Protein AF-A0A142Y3I6-F1 (afdb_monomer_lite)

Sequence (104 aa):
MVAMDIPKDDPQRELFALLKSASVVVLTIGSGDDVSPATAMQLGVAVAYDKPIVAIVDQGIKVPTKLSKLVDVMIYRGDNPIKLAESIQSAVLALCKGKATEHG

Structure (mmC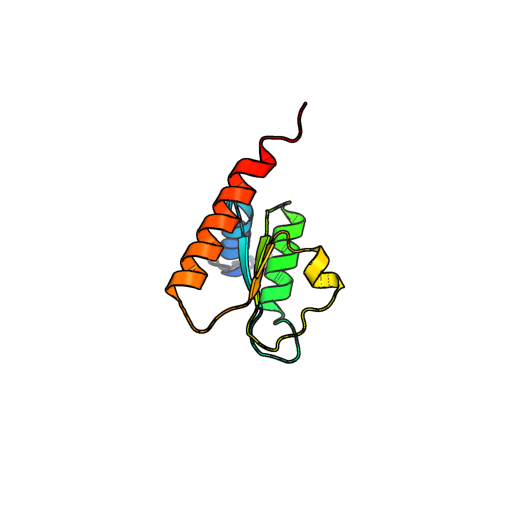IF, N/CA/C/O backbone):
data_AF-A0A142Y3I6-F1
#
_entry.id   AF-A0A142Y3I6-F1
#
loop_
_atom_site.group_PDB
_atom_site.id
_atom_site.type_symbol
_atom_site.label_atom_id
_atom_site.label_alt_id
_atom_site.label_comp_id
_atom_site.label_asym_id
_atom_site.label_entity_id
_atom_site.label_seq_id
_atom_site.pdbx_PDB_ins_code
_atom_site.Cartn_x
_atom_site.Cartn_y
_atom_site.Cartn_z
_atom_site.occupancy
_atom_site.B_iso_or_equiv
_atom_site.auth_seq_id
_atom_site.auth_comp_id
_atom_site.auth_asym_id
_atom_site.auth_atom_id
_atom_site.pdbx_PDB_model_num
ATOM 1 N N . MET A 1 1 ? -5.789 -42.569 -3.861 1.00 41.25 1 MET A N 1
ATOM 2 C CA . MET A 1 1 ? -5.858 -41.195 -3.325 1.00 41.25 1 MET A CA 1
ATOM 3 C C . MET A 1 1 ? -4.433 -40.746 -3.075 1.00 41.25 1 MET A C 1
ATOM 5 O O . MET A 1 1 ? -3.799 -41.293 -2.187 1.00 41.25 1 MET A O 1
ATOM 9 N N . VAL A 1 2 ? -3.891 -39.861 -3.911 1.00 42.69 2 VAL A N 1
ATOM 10 C CA . VAL A 1 2 ? -2.579 -39.261 -3.642 1.00 42.69 2 VAL A CA 1
ATOM 11 C C . VAL A 1 2 ? -2.856 -38.081 -2.725 1.00 42.69 2 VAL A C 1
ATOM 13 O O . VAL A 1 2 ? -3.480 -37.112 -3.153 1.00 42.69 2 VAL A O 1
ATOM 16 N N . ALA A 1 3 ? -2.487 -38.206 -1.452 1.00 46.97 3 ALA A N 1
ATOM 17 C CA . ALA A 1 3 ? -2.419 -37.058 -0.566 1.00 46.97 3 ALA A CA 1
ATOM 18 C C . ALA A 1 3 ? -1.348 -36.132 -1.150 1.00 46.97 3 ALA A C 1
ATOM 20 O O . ALA A 1 3 ? -0.158 -36.421 -1.073 1.00 46.97 3 ALA A O 1
ATOM 21 N N . MET A 1 4 ? -1.777 -35.077 -1.842 1.00 50.97 4 MET A N 1
ATOM 22 C CA . MET A 1 4 ? -0.887 -33.966 -2.134 1.00 50.97 4 MET A CA 1
ATOM 23 C C . MET A 1 4 ? -0.616 -33.293 -0.792 1.00 50.97 4 MET A C 1
ATOM 25 O O . MET A 1 4 ? -1.489 -32.615 -0.252 1.00 50.97 4 MET A O 1
ATOM 29 N N . ASP A 1 5 ? 0.566 -33.545 -0.233 1.00 53.53 5 ASP A N 1
ATOM 30 C CA . ASP A 1 5 ? 1.141 -32.731 0.833 1.00 53.53 5 ASP A CA 1
ATOM 31 C C . ASP A 1 5 ? 1.281 -31.309 0.280 1.00 53.53 5 ASP A C 1
ATOM 33 O O . ASP A 1 5 ? 2.209 -30.987 -0.462 1.00 53.53 5 ASP A O 1
ATOM 37 N N . ILE A 1 6 ? 0.280 -30.474 0.557 1.00 53.72 6 ILE A N 1
ATOM 38 C CA . ILE A 1 6 ? 0.348 -29.044 0.281 1.00 53.72 6 ILE A CA 1
ATOM 39 C C . ILE A 1 6 ? 1.386 -28.499 1.270 1.00 53.72 6 ILE A C 1
ATOM 41 O O . ILE A 1 6 ? 1.165 -28.633 2.479 1.00 53.72 6 ILE A O 1
ATOM 45 N N . PRO A 1 7 ? 2.510 -27.924 0.807 1.00 51.75 7 PRO A N 1
ATOM 46 C CA . PRO A 1 7 ? 3.514 -27.376 1.707 1.00 51.75 7 PRO A CA 1
ATOM 47 C C . PRO A 1 7 ? 2.853 -26.375 2.664 1.00 51.75 7 PRO A C 1
ATOM 49 O O . PRO A 1 7 ? 2.084 -25.508 2.247 1.00 51.75 7 PRO A O 1
ATOM 52 N N . LYS A 1 8 ? 3.104 -26.548 3.969 1.00 57.28 8 LYS A N 1
ATOM 53 C CA . LYS A 1 8 ? 2.495 -25.752 5.051 1.00 57.28 8 LYS A CA 1
ATOM 54 C C . LYS A 1 8 ? 2.916 -24.277 5.034 1.00 57.28 8 LYS A C 1
ATOM 56 O O . LYS A 1 8 ? 2.226 -23.462 5.637 1.00 57.28 8 LYS A O 1
ATOM 61 N N . ASP A 1 9 ? 3.960 -23.948 4.283 1.00 58.59 9 ASP A N 1
ATOM 62 C CA . ASP A 1 9 ? 4.504 -22.607 4.104 1.00 58.59 9 ASP A CA 1
ATOM 63 C C . ASP A 1 9 ? 4.250 -22.133 2.669 1.00 58.59 9 ASP A C 1
ATOM 65 O O . ASP A 1 9 ? 5.143 -22.132 1.823 1.00 58.59 9 ASP A O 1
ATOM 69 N N . ASP A 1 10 ? 2.998 -21.784 2.367 1.00 70.81 10 ASP A N 1
ATOM 70 C CA . ASP A 1 10 ? 2.678 -21.061 1.137 1.00 70.81 10 ASP A CA 1
ATOM 71 C C . ASP A 1 10 ? 2.883 -19.558 1.406 1.00 70.81 10 ASP A C 1
ATOM 73 O O . ASP A 1 10 ? 2.049 -18.944 2.085 1.00 70.81 10 ASP A O 1
ATOM 77 N N . PRO A 1 11 ? 3.970 -18.939 0.905 1.00 69.25 11 PRO A N 1
ATOM 78 C CA . PRO A 1 11 ? 4.274 -17.531 1.165 1.00 69.25 11 PRO A CA 1
ATOM 79 C C . PRO A 1 11 ? 3.169 -16.597 0.657 1.00 69.25 11 PRO A C 1
ATOM 81 O O . PRO A 1 11 ? 3.026 -15.473 1.143 1.00 69.25 11 PRO A O 1
ATOM 84 N N . GLN A 1 12 ? 2.341 -17.051 -0.292 1.00 74.62 12 GLN A N 1
ATOM 85 C CA . GLN A 1 12 ? 1.174 -16.291 -0.714 1.00 74.62 12 GLN A CA 1
ATOM 86 C C . GLN A 1 12 ? 0.126 -16.278 0.396 1.00 74.62 12 GLN A C 1
ATOM 88 O O . GLN A 1 12 ? -0.363 -15.205 0.741 1.00 74.62 12 GLN A O 1
ATOM 93 N N . ARG A 1 13 ? -0.190 -17.428 1.010 1.00 77.62 13 ARG A N 1
ATOM 94 C CA . ARG A 1 13 ? -1.164 -17.501 2.117 1.00 77.62 13 ARG A CA 1
ATOM 95 C C . ARG A 1 13 ? -0.785 -16.596 3.282 1.00 77.62 13 ARG A C 1
ATOM 97 O O . ARG A 1 13 ? -1.669 -15.947 3.839 1.00 77.62 13 ARG A O 1
ATOM 104 N N . GLU A 1 14 ? 0.497 -16.530 3.625 1.00 81.31 14 GLU A N 1
ATOM 105 C CA . GLU A 1 14 ? 0.987 -15.625 4.665 1.00 81.31 14 GLU A CA 1
ATOM 106 C C . GLU A 1 14 ? 0.767 -14.155 4.277 1.00 81.31 14 GLU A C 1
ATOM 108 O O . GLU A 1 14 ? 0.182 -13.395 5.050 1.00 81.31 14 GLU A O 1
ATOM 113 N N . LEU A 1 15 ? 1.108 -13.766 3.043 1.00 79.00 15 LEU A N 1
ATOM 114 C CA . LEU A 1 15 ? 0.844 -12.421 2.522 1.00 79.00 15 LEU A CA 1
ATOM 115 C C . LEU A 1 15 ? -0.654 -12.063 2.552 1.00 79.00 15 LEU A C 1
ATOM 117 O O . LEU A 1 15 ? -1.018 -10.966 2.976 1.00 79.00 15 LEU A O 1
ATOM 121 N N . PHE A 1 16 ? -1.535 -12.979 2.141 1.00 84.50 16 PHE A N 1
ATOM 122 C CA . PHE A 1 16 ? -2.987 -12.777 2.203 1.00 84.50 16 PHE A CA 1
ATOM 123 C C . PHE A 1 16 ? -3.473 -12.586 3.644 1.00 84.50 16 PHE A C 1
ATOM 125 O O . PHE A 1 16 ? -4.298 -11.706 3.900 1.00 84.50 16 PHE A O 1
ATOM 132 N N . ALA A 1 17 ? -2.964 -13.380 4.589 1.00 85.00 17 ALA A N 1
ATOM 133 C CA . ALA A 1 17 ? -3.302 -13.246 6.003 1.00 85.00 17 ALA A CA 1
ATOM 134 C C . ALA A 1 17 ? -2.842 -11.893 6.568 1.00 85.00 17 ALA A C 1
ATOM 136 O O . ALA A 1 17 ? -3.622 -11.214 7.242 1.00 85.00 17 ALA A O 1
ATOM 137 N N . LEU A 1 18 ? -1.624 -11.460 6.225 1.00 85.88 18 LEU A N 1
ATOM 138 C CA . LEU A 1 18 ? -1.083 -10.158 6.613 1.00 85.88 18 LEU A CA 1
ATOM 139 C C . LEU A 1 18 ? -1.946 -9.015 6.069 1.00 85.88 18 LEU A C 1
ATOM 141 O O . LEU A 1 18 ? -2.415 -8.189 6.852 1.00 85.88 18 LEU A O 1
ATOM 145 N N . LEU A 1 19 ? -2.250 -9.010 4.767 1.00 85.19 19 LEU A N 1
ATOM 146 C CA . LEU A 1 19 ? -3.107 -7.995 4.140 1.00 85.19 19 LEU A CA 1
ATOM 147 C C . LEU A 1 19 ? -4.518 -7.973 4.740 1.00 85.19 19 LEU A C 1
ATOM 149 O O . LEU A 1 19 ? -5.080 -6.903 4.970 1.00 85.19 19 LEU A O 1
ATOM 153 N N . LYS A 1 20 ? -5.082 -9.142 5.058 1.00 85.44 20 LYS A N 1
ATOM 154 C CA . LYS A 1 20 ? -6.383 -9.244 5.729 1.00 85.44 20 LYS A CA 1
ATOM 155 C C . LYS A 1 20 ? -6.356 -8.646 7.138 1.00 85.44 20 LYS A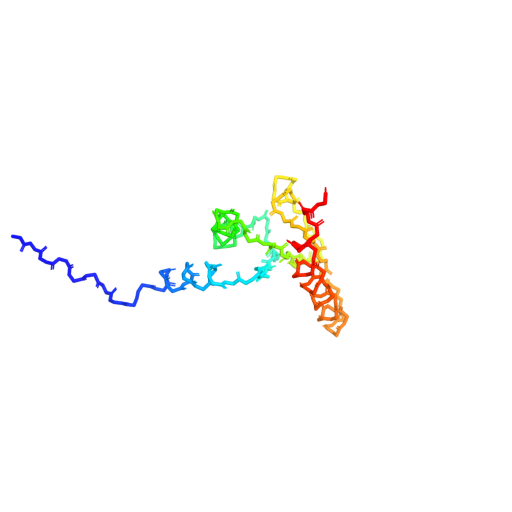 C 1
ATOM 157 O O . LYS A 1 20 ? -7.330 -8.015 7.549 1.00 85.44 20 LYS A O 1
ATOM 162 N N . SER A 1 21 ? -5.270 -8.844 7.883 1.00 87.38 21 SER A N 1
ATOM 163 C CA . SER A 1 21 ? -5.118 -8.324 9.250 1.00 87.38 21 SER A CA 1
ATOM 164 C C . SER A 1 21 ? -4.718 -6.846 9.312 1.00 87.38 21 SER A C 1
ATOM 166 O O . SER A 1 21 ? -4.954 -6.197 10.327 1.00 87.38 21 SER A O 1
ATOM 168 N N . ALA A 1 22 ? -4.154 -6.298 8.233 1.00 87.56 22 ALA A N 1
ATOM 169 C CA . ALA A 1 22 ? -3.672 -4.925 8.197 1.00 87.56 22 ALA A CA 1
ATOM 170 C C . ALA A 1 22 ? -4.814 -3.904 8.344 1.00 87.56 22 ALA A C 1
ATOM 172 O O . ALA A 1 22 ? -5.898 -4.069 7.774 1.00 87.56 22 ALA A O 1
ATOM 173 N N . SER A 1 23 ? -4.556 -2.825 9.088 1.00 88.00 23 SER A N 1
ATOM 174 C CA . SER A 1 23 ? -5.472 -1.677 9.193 1.00 88.00 23 SER A CA 1
ATOM 175 C C . SER A 1 23 ? -5.355 -0.737 7.997 1.00 88.00 23 SER A C 1
ATOM 177 O O . SER A 1 23 ? -6.344 -0.139 7.595 1.00 88.00 23 SER A O 1
ATOM 179 N N . VAL A 1 24 ? -4.150 -0.615 7.436 1.00 90.25 24 VAL A N 1
ATOM 180 C CA . VAL A 1 24 ? -3.828 0.174 6.242 1.00 90.25 24 VAL A CA 1
ATOM 181 C C . VAL A 1 24 ? -2.756 -0.584 5.469 1.00 90.25 24 VAL A C 1
ATOM 183 O O . VAL A 1 24 ? -1.826 -1.126 6.070 1.00 90.25 24 VAL A O 1
ATOM 186 N N . VAL A 1 25 ? -2.875 -0.621 4.146 1.00 91.62 25 VAL A N 1
ATOM 187 C CA . VAL A 1 25 ? -1.888 -1.229 3.252 1.00 91.62 25 VAL A CA 1
ATOM 188 C C . VAL A 1 25 ? -1.047 -0.125 2.628 1.00 91.62 25 VAL A C 1
ATOM 190 O O . VAL A 1 25 ? -1.578 0.780 1.989 1.00 91.62 25 VAL A O 1
ATOM 193 N N . VAL A 1 26 ? 0.273 -0.202 2.798 1.00 90.69 26 VAL A N 1
ATOM 194 C CA . VAL A 1 26 ? 1.226 0.709 2.155 1.00 90.69 26 VAL A CA 1
ATOM 195 C C . VAL A 1 26 ? 1.984 -0.066 1.088 1.00 90.69 26 VAL A C 1
ATOM 197 O O . VAL A 1 26 ? 2.619 -1.074 1.390 1.00 90.69 26 VAL A O 1
ATOM 200 N N . LEU A 1 27 ? 1.921 0.399 -0.156 1.00 89.25 27 LEU A N 1
ATOM 201 C CA . LEU A 1 27 ? 2.561 -0.251 -1.299 1.00 89.25 27 LEU A CA 1
ATOM 202 C C . LEU A 1 27 ? 3.381 0.745 -2.109 1.00 89.25 27 LEU A C 1
ATOM 204 O O . LEU A 1 27 ? 3.077 1.933 -2.149 1.00 89.25 27 LEU A O 1
ATOM 208 N N . THR A 1 28 ? 4.441 0.260 -2.750 1.00 87.31 28 THR A N 1
ATOM 209 C CA . THR A 1 28 ? 5.265 1.077 -3.647 1.00 87.31 28 THR A CA 1
ATOM 210 C C . THR A 1 28 ? 4.922 0.746 -5.095 1.00 87.31 28 THR A C 1
ATOM 212 O O . THR A 1 28 ? 4.910 -0.420 -5.487 1.00 87.31 28 THR A O 1
ATOM 215 N N . ILE A 1 29 ? 4.663 1.782 -5.885 1.00 85.31 29 ILE A N 1
ATOM 216 C CA . ILE A 1 29 ? 4.534 1.744 -7.338 1.00 85.31 29 ILE A CA 1
ATOM 217 C C . ILE A 1 29 ? 5.836 2.321 -7.889 1.00 85.31 29 ILE A C 1
ATOM 219 O O . ILE A 1 29 ? 6.026 3.538 -7.936 1.00 85.31 29 ILE A O 1
ATOM 223 N N . GLY A 1 30 ? 6.766 1.417 -8.189 1.00 74.81 30 GLY A N 1
ATOM 224 C CA . GLY A 1 30 ? 8.124 1.771 -8.581 1.00 74.81 30 GLY A CA 1
ATOM 225 C C . GLY A 1 30 ? 8.329 1.913 -10.084 1.00 74.81 30 GLY A C 1
ATOM 226 O O . GLY A 1 30 ? 7.419 1.681 -10.880 1.00 74.81 30 GLY A O 1
ATOM 227 N N . SER A 1 31 ? 9.560 2.269 -10.449 1.00 56.69 31 SER A N 1
ATOM 228 C CA . SER A 1 31 ? 9.990 2.464 -11.832 1.00 56.69 31 SER A CA 1
ATOM 229 C C . SER A 1 31 ? 9.966 1.186 -12.671 1.00 56.69 31 SER A C 1
ATOM 231 O O . SER A 1 31 ? 10.829 0.319 -12.554 1.00 56.69 31 SER A O 1
ATOM 233 N N . GLY A 1 32 ? 8.989 1.122 -13.564 1.00 54.84 32 GLY A N 1
ATOM 234 C CA . GLY A 1 32 ? 8.844 0.192 -14.675 1.00 54.84 32 GLY A CA 1
ATOM 235 C C . GLY A 1 32 ? 7.660 0.683 -15.502 1.00 54.84 32 GLY A C 1
ATOM 236 O O . GLY A 1 32 ? 6.728 1.247 -14.930 1.00 54.84 32 GLY A O 1
ATOM 237 N N . ASP A 1 33 ? 7.692 0.526 -16.827 1.00 50.56 33 ASP A N 1
ATOM 238 C CA . ASP A 1 33 ? 6.575 0.936 -17.701 1.00 50.56 33 ASP A CA 1
ATOM 239 C C . ASP A 1 33 ? 5.230 0.292 -17.294 1.00 50.56 33 ASP A C 1
ATOM 241 O O . ASP A 1 33 ? 4.169 0.805 -17.644 1.00 50.56 33 ASP A O 1
ATOM 245 N N . ASP A 1 34 ? 5.273 -0.763 -16.470 1.00 63.97 34 ASP A N 1
ATOM 246 C CA . ASP A 1 34 ? 4.119 -1.466 -15.932 1.00 63.97 34 ASP A CA 1
ATOM 247 C C . ASP A 1 34 ? 4.168 -1.636 -14.407 1.00 63.97 34 ASP A C 1
ATOM 249 O O . ASP A 1 34 ? 5.207 -1.899 -13.794 1.00 63.97 34 ASP A O 1
ATOM 253 N N . VAL A 1 35 ? 2.988 -1.569 -13.785 1.00 71.56 35 VAL A N 1
ATOM 254 C CA . VAL A 1 35 ? 2.800 -1.991 -12.393 1.00 71.56 35 VAL A CA 1
ATOM 255 C C . VAL A 1 35 ? 3.100 -3.480 -12.290 1.00 71.56 35 VAL A C 1
ATOM 257 O O . VAL A 1 35 ? 2.481 -4.290 -12.980 1.00 71.56 35 VAL A O 1
ATOM 260 N N . SER A 1 36 ? 4.041 -3.847 -11.413 1.00 78.00 36 SER A N 1
ATOM 261 C CA . SER A 1 36 ? 4.454 -5.244 -11.272 1.00 78.00 36 SER A CA 1
ATOM 262 C C . SER A 1 36 ? 3.249 -6.152 -10.958 1.00 78.00 36 SER A C 1
ATOM 264 O O . SER A 1 36 ? 2.363 -5.741 -10.196 1.00 78.00 36 SER A O 1
ATOM 266 N N . PRO A 1 37 ? 3.208 -7.400 -11.469 1.00 81.69 37 PRO A N 1
ATOM 267 C CA . PRO A 1 37 ? 2.130 -8.338 -11.153 1.00 81.69 37 PRO A CA 1
ATOM 268 C C . PRO A 1 37 ? 1.930 -8.535 -9.645 1.00 81.69 37 PRO A C 1
ATOM 270 O O . PRO A 1 37 ? 0.798 -8.657 -9.182 1.00 81.69 37 PRO A O 1
ATOM 273 N N . ALA A 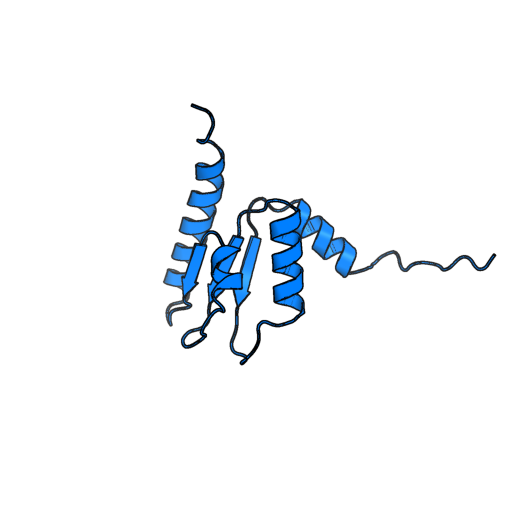1 38 ? 3.016 -8.494 -8.866 1.00 82.56 38 ALA A N 1
ATOM 274 C CA . ALA A 1 38 ? 2.967 -8.579 -7.410 1.00 82.56 38 ALA A CA 1
ATOM 275 C C . ALA A 1 38 ? 2.250 -7.369 -6.786 1.00 82.56 38 ALA A C 1
ATOM 277 O O . ALA A 1 38 ? 1.358 -7.546 -5.958 1.00 82.56 38 ALA A O 1
ATOM 278 N N . THR A 1 39 ? 2.579 -6.148 -7.220 1.00 83.94 39 THR A N 1
ATOM 279 C CA . THR A 1 39 ? 1.915 -4.917 -6.761 1.00 83.94 39 THR A CA 1
ATOM 280 C C . THR A 1 39 ? 0.437 -4.908 -7.153 1.00 83.94 39 THR A C 1
ATOM 282 O O . THR A 1 39 ? -0.415 -4.562 -6.336 1.00 83.94 39 THR A O 1
ATOM 285 N N . ALA A 1 40 ? 0.111 -5.326 -8.380 1.00 84.00 40 ALA A N 1
ATOM 286 C CA . ALA A 1 40 ? -1.269 -5.415 -8.852 1.00 84.00 40 ALA A CA 1
ATOM 287 C C . ALA A 1 40 ? -2.085 -6.441 -8.048 1.00 84.00 40 ALA A C 1
ATOM 289 O O . ALA A 1 40 ? -3.229 -6.173 -7.679 1.00 84.00 40 ALA A O 1
ATOM 290 N N . MET A 1 41 ? -1.485 -7.590 -7.724 1.00 86.06 41 MET A N 1
ATOM 291 C CA . MET A 1 41 ? -2.099 -8.610 -6.876 1.00 86.06 41 MET A CA 1
ATOM 292 C C . MET A 1 41 ? -2.335 -8.083 -5.456 1.00 86.06 41 MET A C 1
ATOM 294 O O . MET A 1 41 ? -3.454 -8.172 -4.961 1.00 86.06 41 MET A O 1
ATOM 298 N N . GLN A 1 42 ? -1.329 -7.472 -4.822 1.00 87.12 42 GLN A N 1
ATOM 299 C CA . GLN A 1 42 ? -1.470 -6.867 -3.491 1.00 87.12 42 GLN A CA 1
ATOM 300 C C . GLN A 1 42 ? -2.571 -5.802 -3.455 1.00 87.12 42 GLN A C 1
ATOM 302 O O . GLN A 1 42 ? -3.376 -5.792 -2.525 1.00 87.12 42 GLN A O 1
ATOM 307 N N . LEU A 1 43 ? -2.651 -4.956 -4.487 1.00 87.75 43 LEU A N 1
ATOM 308 C CA . LEU A 1 43 ? -3.706 -3.956 -4.624 1.00 87.75 43 LEU A CA 1
ATOM 309 C C . LEU A 1 43 ? -5.086 -4.613 -4.747 1.00 87.75 43 LEU A C 1
ATOM 311 O O . LEU A 1 43 ? -6.004 -4.241 -4.024 1.00 87.75 43 LEU A O 1
ATOM 315 N N . GLY A 1 44 ? -5.233 -5.616 -5.616 1.00 88.12 44 GLY A N 1
ATOM 316 C CA . GLY A 1 44 ? -6.496 -6.337 -5.781 1.00 88.12 44 GLY A CA 1
ATOM 317 C C . GLY A 1 44 ? -6.975 -6.992 -4.484 1.00 88.12 44 GLY A C 1
ATOM 318 O O . GLY A 1 44 ? -8.160 -6.941 -4.166 1.00 88.12 44 GLY A O 1
ATOM 319 N N . VAL A 1 45 ? -6.054 -7.549 -3.697 1.00 89.81 45 VAL A N 1
ATOM 320 C CA . VAL A 1 45 ? -6.357 -8.159 -2.394 1.00 89.81 45 VAL A CA 1
ATOM 321 C C . VAL A 1 45 ? -6.730 -7.115 -1.349 1.00 89.81 45 VAL A C 1
ATOM 323 O O . VAL A 1 45 ? -7.691 -7.309 -0.609 1.00 89.81 45 VAL A O 1
ATOM 326 N N . ALA A 1 46 ? -6.002 -5.999 -1.295 1.00 90.31 46 ALA A N 1
ATOM 327 C CA . ALA A 1 46 ? -6.313 -4.897 -0.394 1.00 90.31 46 ALA A CA 1
ATOM 328 C C . ALA A 1 46 ? -7.710 -4.320 -0.679 1.00 90.31 46 ALA A C 1
ATOM 330 O O . ALA A 1 46 ? -8.495 -4.152 0.252 1.00 90.31 46 ALA A O 1
ATOM 331 N N . VAL A 1 47 ? -8.060 -4.135 -1.957 1.00 90.06 47 VAL A N 1
ATOM 332 C CA . VAL A 1 47 ? -9.408 -3.727 -2.386 1.00 90.06 47 VAL A CA 1
ATOM 333 C C . VAL A 1 47 ? -10.452 -4.780 -2.006 1.00 90.06 47 VAL A C 1
ATOM 335 O O . VAL A 1 47 ? -11.492 -4.440 -1.452 1.00 90.06 47 VAL A O 1
ATOM 338 N N . ALA A 1 48 ? -10.181 -6.067 -2.247 1.00 89.62 48 ALA A N 1
ATOM 339 C CA . ALA A 1 48 ? -11.113 -7.147 -1.914 1.00 89.62 48 ALA A CA 1
ATOM 340 C C . ALA A 1 48 ? -11.403 -7.257 -0.405 1.00 89.62 48 ALA A C 1
ATOM 342 O O . ALA A 1 48 ? -12.484 -7.695 -0.016 1.00 89.62 48 ALA A O 1
ATOM 343 N N . TYR A 1 49 ? -10.453 -6.861 0.445 1.00 90.81 49 TYR A N 1
ATOM 344 C CA . TYR A 1 49 ? -10.614 -6.818 1.900 1.00 90.81 49 TYR A CA 1
ATOM 345 C C . TYR A 1 49 ? -11.044 -5.446 2.444 1.00 90.81 49 TYR A C 1
ATOM 347 O O . TYR A 1 49 ? -10.978 -5.246 3.659 1.00 90.81 49 TYR A O 1
ATOM 355 N N . ASP A 1 50 ? -11.468 -4.519 1.578 1.00 89.44 50 ASP A N 1
ATOM 356 C CA . ASP A 1 50 ? -11.862 -3.145 1.927 1.00 89.44 50 ASP A CA 1
ATOM 357 C C . ASP A 1 50 ? -10.814 -2.405 2.785 1.00 89.44 50 ASP A C 1
ATOM 359 O O . ASP A 1 50 ? -11.103 -1.682 3.749 1.00 89.44 50 ASP A O 1
ATOM 363 N N . LYS A 1 51 ? -9.535 -2.624 2.474 1.00 90.00 51 LYS A N 1
ATOM 364 C CA . LYS A 1 51 ? -8.438 -2.001 3.212 1.00 90.00 51 LYS A CA 1
ATOM 365 C C . LYS A 1 51 ? -8.153 -0.608 2.667 1.00 90.00 51 LYS A C 1
ATOM 367 O O . LYS A 1 51 ? -8.062 -0.473 1.454 1.00 90.00 51 LYS A O 1
ATOM 372 N N . PRO A 1 52 ? -7.941 0.397 3.537 1.00 92.12 52 PRO A N 1
ATOM 373 C CA . PRO A 1 52 ? -7.362 1.667 3.123 1.00 92.12 52 PRO A CA 1
ATOM 374 C C . PRO A 1 52 ? -5.972 1.450 2.519 1.00 92.12 52 PRO A C 1
ATOM 376 O O . PRO A 1 52 ? -5.168 0.688 3.070 1.00 92.12 52 PRO A O 1
ATOM 379 N N 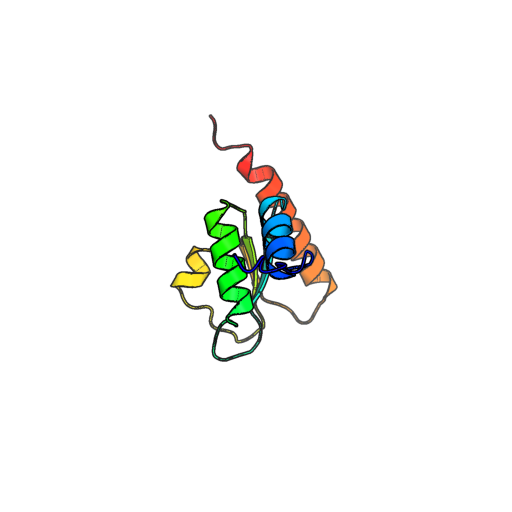. ILE A 1 53 ? -5.675 2.136 1.420 1.00 93.38 53 ILE A N 1
ATOM 380 C CA . ILE A 1 53 ? -4.468 1.940 0.618 1.00 93.38 53 ILE A CA 1
ATOM 381 C C . ILE A 1 53 ? -3.706 3.256 0.465 1.00 93.38 53 ILE A C 1
ATOM 383 O O . ILE A 1 53 ? -4.230 4.257 -0.025 1.00 93.38 53 ILE A O 1
ATOM 387 N N . VAL A 1 54 ? -2.423 3.225 0.822 1.00 92.69 54 VAL A N 1
ATOM 388 C CA . VAL A 1 54 ? -1.456 4.293 0.552 1.00 92.69 54 VAL A CA 1
ATOM 389 C C . VAL A 1 54 ? -0.473 3.802 -0.507 1.00 92.69 54 VAL A C 1
ATOM 391 O O . VAL A 1 54 ? 0.252 2.831 -0.280 1.00 92.69 54 VAL A O 1
ATOM 394 N N . ALA A 1 55 ? -0.412 4.477 -1.653 1.00 91.38 55 ALA A N 1
ATOM 395 C CA . ALA A 1 55 ? 0.573 4.184 -2.691 1.00 91.38 55 ALA A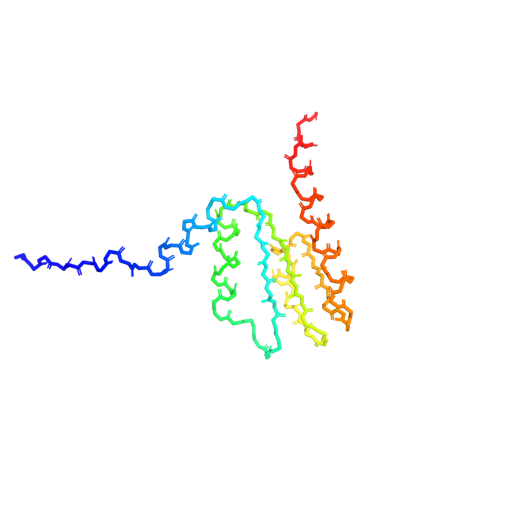 CA 1
ATOM 396 C C . ALA A 1 55 ? 1.726 5.191 -2.662 1.00 91.38 55 ALA A C 1
ATOM 398 O O . ALA A 1 55 ? 1.514 6.398 -2.761 1.00 91.38 55 ALA A O 1
ATOM 399 N N . ILE A 1 56 ? 2.953 4.684 -2.587 1.00 90.69 56 ILE A N 1
ATOM 400 C CA . ILE A 1 56 ? 4.187 5.449 -2.760 1.00 90.69 56 ILE A CA 1
ATOM 401 C C . ILE A 1 56 ? 4.600 5.329 -4.223 1.00 90.69 56 ILE A C 1
ATOM 403 O O . ILE A 1 56 ? 4.928 4.237 -4.673 1.00 90.69 56 ILE A O 1
ATOM 407 N N . VAL A 1 57 ? 4.581 6.427 -4.965 1.00 88.88 57 VAL A N 1
ATOM 408 C CA . VAL A 1 57 ? 4.842 6.455 -6.408 1.00 88.88 57 VAL A CA 1
ATOM 409 C C . VAL A 1 57 ? 6.221 7.051 -6.663 1.00 88.88 57 VAL A C 1
ATOM 411 O O . VAL A 1 57 ? 6.507 8.148 -6.187 1.00 88.88 57 VAL A O 1
ATOM 414 N N . ASP A 1 58 ? 7.076 6.361 -7.413 1.00 85.81 58 ASP A N 1
ATOM 415 C CA . ASP A 1 58 ? 8.379 6.910 -7.807 1.00 85.81 58 ASP A CA 1
ATOM 416 C C . ASP A 1 58 ? 8.231 8.134 -8.734 1.00 85.81 58 ASP A C 1
ATOM 418 O O . ASP A 1 58 ? 7.249 8.275 -9.471 1.00 85.81 58 ASP A O 1
ATOM 422 N N . GLN A 1 59 ? 9.196 9.063 -8.695 1.00 79.81 59 GLN A N 1
ATOM 423 C CA . GLN A 1 59 ? 9.137 10.257 -9.545 1.00 79.81 59 GLN A CA 1
ATOM 424 C C . GLN A 1 59 ? 9.140 9.885 -11.028 1.00 79.81 59 GLN A C 1
ATOM 426 O O . GLN A 1 59 ? 9.867 8.997 -11.464 1.00 79.81 59 GLN A O 1
ATOM 431 N N . GLY A 1 60 ? 8.339 10.605 -11.813 1.00 75.69 60 GLY A N 1
ATOM 432 C CA . GLY A 1 60 ? 8.233 10.384 -13.256 1.00 75.69 60 GLY A CA 1
ATOM 433 C C . GLY A 1 60 ? 7.319 9.223 -13.654 1.00 75.69 60 GLY A C 1
ATOM 434 O O . GLY A 1 60 ? 7.035 9.074 -14.842 1.00 75.69 60 GLY A O 1
ATOM 435 N N . ILE A 1 61 ? 6.795 8.451 -12.696 1.00 79.06 61 ILE A N 1
ATOM 436 C CA . ILE A 1 61 ? 5.872 7.352 -12.983 1.00 79.06 61 ILE A CA 1
ATOM 437 C C . ILE A 1 61 ? 4.452 7.871 -13.178 1.00 79.06 61 ILE A C 1
ATOM 439 O O . ILE A 1 61 ? 3.864 8.532 -12.319 1.00 79.06 61 ILE A O 1
ATOM 443 N N . LYS A 1 62 ? 3.881 7.537 -14.337 1.00 76.50 62 LYS A N 1
ATOM 444 C CA . LYS A 1 62 ? 2.477 7.795 -14.647 1.00 76.50 62 LYS A CA 1
ATOM 445 C C . LYS A 1 62 ? 1.641 6.620 -14.171 1.00 76.50 62 LYS A C 1
ATOM 447 O O . LYS A 1 62 ? 1.600 5.577 -14.815 1.00 76.50 62 LYS A O 1
ATOM 452 N N . VAL A 1 63 ? 0.938 6.805 -13.060 1.00 78.25 63 VAL A N 1
ATOM 453 C CA . VAL A 1 63 ? -0.010 5.801 -12.571 1.00 78.25 63 VAL A CA 1
ATOM 454 C C . VAL A 1 63 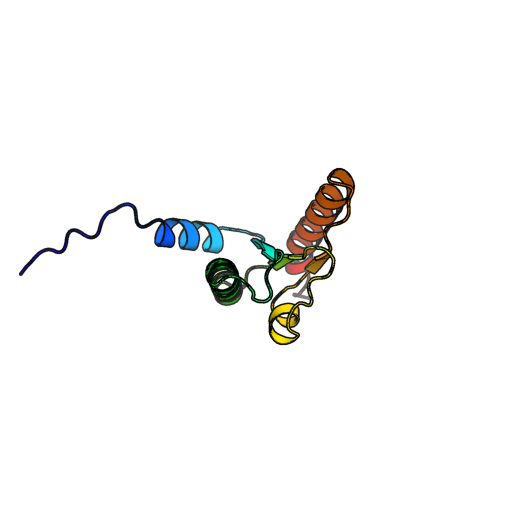? -1.233 5.765 -13.500 1.00 78.25 63 VAL A C 1
ATOM 456 O O . VAL A 1 63 ? -1.853 6.809 -13.727 1.00 78.25 63 VAL A O 1
ATOM 459 N N . PRO A 1 64 ? -1.627 4.592 -14.029 1.00 79.50 64 PRO A N 1
ATOM 460 C CA . PRO A 1 64 ? -2.859 4.449 -14.795 1.00 79.50 64 PRO A CA 1
ATOM 461 C C . PRO A 1 64 ? -4.077 4.951 -14.012 1.00 79.50 64 PRO A C 1
ATOM 463 O O . PRO A 1 64 ? -4.265 4.594 -12.850 1.00 79.50 64 PRO A O 1
ATOM 466 N N . THR A 1 65 ? -4.976 5.695 -14.666 1.00 82.44 65 THR A N 1
ATOM 467 C CA . THR A 1 65 ? -6.169 6.294 -14.028 1.00 82.44 65 THR A CA 1
ATOM 468 C C . THR A 1 65 ? -7.067 5.273 -13.325 1.00 82.44 65 THR A C 1
ATOM 470 O O . THR A 1 65 ? -7.787 5.603 -12.387 1.00 82.44 65 THR A O 1
ATOM 473 N N . LYS A 1 66 ? -7.067 4.016 -13.782 1.00 80.69 66 LYS A N 1
ATOM 474 C CA . LYS A 1 66 ? -7.814 2.944 -13.115 1.00 80.69 66 LYS A CA 1
ATOM 475 C C . LYS A 1 66 ? -7.210 2.589 -11.757 1.00 80.69 66 LYS A C 1
ATOM 477 O O . LYS A 1 66 ? -7.965 2.375 -10.823 1.00 80.69 66 LYS A O 1
ATOM 482 N N . LEU A 1 67 ? -5.882 2.566 -11.642 1.00 79.31 67 LEU A N 1
ATOM 483 C CA . LEU A 1 67 ? -5.190 2.250 -10.392 1.00 79.31 67 LEU A CA 1
ATOM 484 C C . LEU A 1 67 ? -5.248 3.416 -9.411 1.00 79.31 67 LEU A C 1
ATOM 486 O O . LEU A 1 67 ? -5.484 3.194 -8.231 1.00 79.31 67 LEU A O 1
ATOM 490 N N . SER A 1 68 ? -5.143 4.657 -9.894 1.00 81.50 68 SER A N 1
ATOM 491 C CA . SER A 1 68 ? -5.257 5.839 -9.030 1.00 81.50 68 SER A CA 1
ATOM 492 C C . SER A 1 68 ? -6.620 5.954 -8.338 1.00 81.50 68 SER A C 1
ATOM 494 O O . SER A 1 68 ? -6.716 6.603 -7.308 1.00 81.50 68 SER A O 1
ATOM 496 N N . LYS A 1 69 ? -7.677 5.344 -8.895 1.00 86.06 69 LYS A N 1
ATOM 497 C CA . LYS A 1 69 ? -9.019 5.294 -8.285 1.00 86.06 69 LYS A CA 1
ATOM 498 C C . LYS A 1 69 ? -9.168 4.227 -7.201 1.00 86.06 69 LYS A C 1
ATOM 500 O O . LYS A 1 69 ? -10.142 4.268 -6.464 1.00 86.06 69 LYS A O 1
ATOM 505 N N . LEU A 1 70 ? -8.261 3.254 -7.158 1.00 85.50 70 LEU A N 1
ATOM 506 C CA . LEU A 1 70 ? -8.277 2.163 -6.180 1.00 85.50 70 LEU A CA 1
ATOM 507 C C . LEU A 1 70 ? -7.456 2.491 -4.931 1.00 85.50 70 LEU A C 1
ATOM 509 O O . LEU A 1 70 ? -7.460 1.716 -3.986 1.00 85.50 70 LEU A O 1
ATOM 513 N N . VAL A 1 71 ? -6.714 3.597 -4.954 1.00 88.88 71 VAL A N 1
ATOM 514 C CA . VAL A 1 71 ? -5.835 4.024 -3.870 1.00 88.88 71 VAL A CA 1
ATOM 515 C C . VAL A 1 71 ? -6.462 5.230 -3.181 1.00 88.88 71 VAL A C 1
ATOM 517 O O . VAL A 1 71 ? -6.837 6.186 -3.856 1.00 88.88 71 VAL A O 1
ATOM 520 N N . ASP A 1 72 ? -6.521 5.216 -1.851 1.00 91.69 72 ASP A N 1
ATOM 521 C CA . ASP A 1 72 ? -7.064 6.331 -1.068 1.00 91.69 72 ASP A CA 1
ATOM 522 C C . ASP A 1 72 ? -6.101 7.523 -1.017 1.00 91.69 72 ASP A C 1
ATOM 524 O O . ASP A 1 72 ? -6.513 8.677 -1.133 1.00 91.69 72 ASP A O 1
ATOM 528 N N . VAL A 1 73 ? -4.799 7.257 -0.851 1.00 91.50 73 VAL A N 1
ATOM 529 C CA . VAL A 1 73 ? -3.763 8.297 -0.787 1.00 91.50 73 VAL A CA 1
ATOM 530 C C . VAL A 1 73 ? -2.570 7.934 -1.662 1.00 91.50 73 VAL A C 1
ATOM 532 O O . VAL A 1 73 ? -1.956 6.883 -1.498 1.00 91.50 73 VAL A O 1
ATOM 535 N N . MET A 1 74 ? -2.187 8.842 -2.559 1.00 90.50 74 MET A N 1
ATOM 536 C CA . MET A 1 74 ? -0.956 8.730 -3.345 1.00 90.50 74 MET A CA 1
ATOM 537 C C . MET A 1 74 ? 0.100 9.707 -2.827 1.00 90.50 74 MET A C 1
ATOM 539 O O . MET A 1 74 ? -0.162 10.901 -2.694 1.00 90.50 74 MET A O 1
ATOM 543 N N . ILE A 1 75 ? 1.305 9.202 -2.578 1.00 90.56 75 ILE A N 1
ATOM 544 C CA . ILE A 1 75 ? 2.468 9.974 -2.138 1.00 90.56 75 ILE A CA 1
ATOM 545 C C . ILE A 1 75 ? 3.562 9.801 -3.182 1.00 90.56 75 ILE A C 1
ATOM 547 O O . ILE A 1 75 ? 4.039 8.692 -3.405 1.00 90.56 75 ILE A O 1
ATOM 551 N N . TYR A 1 76 ? 3.997 10.891 -3.803 1.00 88.38 76 TYR A N 1
ATOM 552 C CA . TYR A 1 76 ? 5.134 10.846 -4.718 1.00 88.38 76 TYR A CA 1
ATOM 553 C C . TYR A 1 76 ? 6.442 10.865 -3.925 1.00 88.38 76 TYR A C 1
ATOM 555 O O . TYR A 1 76 ? 6.640 11.707 -3.046 1.00 88.38 76 TYR A O 1
ATOM 563 N N . ARG A 1 77 ? 7.335 9.920 -4.219 1.00 85.69 77 ARG A N 1
ATOM 564 C CA . ARG A 1 77 ? 8.633 9.775 -3.564 1.00 85.69 77 ARG A CA 1
ATOM 565 C C . ARG A 1 77 ? 9.510 10.984 -3.892 1.00 85.69 77 ARG A C 1
ATOM 567 O O . ARG A 1 77 ? 9.956 11.150 -5.017 1.00 85.69 77 ARG A O 1
ATOM 574 N N . GLY A 1 78 ? 9.753 11.841 -2.908 1.00 83.81 78 GLY A N 1
ATOM 575 C CA . GLY A 1 78 ? 10.739 12.920 -3.009 1.00 83.81 78 GLY A CA 1
ATOM 576 C C . GLY A 1 78 ? 12.173 12.429 -2.774 1.00 83.81 78 GLY A C 1
ATOM 577 O O . GLY A 1 78 ? 12.386 11.283 -2.383 1.00 83.81 78 GLY A O 1
ATOM 578 N N . ASP A 1 79 ? 13.146 13.330 -2.913 1.00 82.62 79 ASP A N 1
ATOM 579 C CA . ASP A 1 79 ? 14.569 13.046 -2.645 1.00 82.62 79 ASP A CA 1
ATOM 580 C C . ASP A 1 79 ? 14.913 13.008 -1.143 1.00 82.62 79 ASP A C 1
ATOM 582 O O . ASP A 1 79 ? 16.014 12.625 -0.752 1.00 82.62 79 ASP A O 1
ATOM 586 N N . ASN A 1 80 ? 13.978 13.418 -0.276 1.00 88.75 80 ASN A N 1
ATOM 587 C CA . ASN A 1 80 ? 14.170 13.453 1.172 1.00 88.75 80 ASN A CA 1
ATOM 588 C C . ASN A 1 80 ? 13.403 12.305 1.865 1.00 88.75 80 ASN A C 1
ATOM 590 O O . ASN A 1 80 ? 12.171 12.367 1.956 1.00 88.75 80 ASN A O 1
ATOM 594 N N . PRO A 1 81 ? 14.103 11.295 2.419 1.00 87.56 81 PRO A N 1
ATOM 595 C CA . PRO A 1 81 ? 13.465 10.136 3.043 1.00 87.56 81 PRO A CA 1
ATOM 596 C C . PRO A 1 81 ? 12.718 10.473 4.342 1.00 87.56 81 PRO A C 1
ATOM 598 O O . PRO A 1 81 ? 11.736 9.807 4.663 1.00 87.56 81 PRO A O 1
ATOM 601 N N . ILE A 1 82 ? 13.126 11.520 5.069 1.00 91.62 82 ILE A N 1
ATOM 602 C CA . ILE A 1 82 ? 12.456 11.951 6.306 1.00 91.62 82 ILE A CA 1
ATOM 603 C C . ILE A 1 82 ? 11.072 12.508 5.970 1.00 91.62 82 ILE A C 1
ATOM 605 O O . ILE A 1 82 ? 10.073 12.070 6.533 1.00 91.62 82 ILE A O 1
ATOM 609 N N . LYS A 1 83 ? 10.994 13.390 4.966 1.00 89.69 83 LYS A N 1
ATOM 610 C CA . LYS A 1 83 ? 9.714 13.947 4.498 1.00 89.69 83 LYS A CA 1
ATOM 611 C C . LYS A 1 83 ? 8.771 12.872 3.964 1.00 89.69 83 LYS A C 1
ATOM 613 O O . LYS A 1 83 ? 7.557 12.966 4.140 1.00 89.69 83 LYS A O 1
ATOM 618 N N . LEU A 1 84 ? 9.319 11.846 3.308 1.00 89.44 84 LEU A N 1
ATOM 619 C CA . LEU A 1 84 ? 8.535 10.701 2.855 1.00 89.44 84 LEU A CA 1
ATOM 620 C C . LEU A 1 84 ? 7.934 9.944 4.046 1.00 89.44 84 LEU A C 1
ATOM 622 O O . LEU A 1 84 ? 6.734 9.675 4.046 1.00 89.44 84 LEU A O 1
ATOM 626 N N . ALA A 1 85 ? 8.741 9.640 5.064 1.00 89.94 85 ALA A N 1
ATOM 627 C CA . ALA A 1 85 ? 8.276 8.955 6.266 1.00 89.94 85 ALA A CA 1
ATOM 628 C C . ALA A 1 85 ? 7.180 9.751 6.997 1.00 89.94 85 ALA A C 1
ATOM 630 O O . ALA A 1 85 ? 6.145 9.183 7.343 1.00 89.94 85 ALA A O 1
ATOM 631 N N . GLU A 1 86 ? 7.354 11.067 7.151 1.00 92.56 86 GLU A N 1
ATOM 632 C CA . GLU A 1 86 ? 6.348 11.967 7.741 1.00 92.56 86 GLU A CA 1
ATOM 633 C C . GLU A 1 86 ? 5.038 11.982 6.938 1.00 92.56 86 GLU A C 1
ATOM 635 O O . GLU A 1 86 ? 3.944 11.955 7.511 1.00 92.56 86 GLU A O 1
ATOM 640 N N . SER A 1 87 ? 5.137 11.977 5.605 1.00 91.31 87 SER A N 1
ATOM 641 C CA . SER A 1 87 ? 3.973 11.949 4.713 1.00 91.31 87 SER A CA 1
ATOM 642 C C . SER A 1 87 ? 3.212 10.627 4.828 1.00 91.31 87 SER A C 1
ATOM 644 O O . SER A 1 87 ? 1.985 10.630 4.929 1.00 91.31 87 SER A O 1
ATOM 646 N N . ILE A 1 88 ? 3.930 9.498 4.872 1.00 91.56 88 ILE A N 1
ATOM 647 C CA . ILE A 1 88 ? 3.338 8.166 5.067 1.00 91.56 88 ILE A CA 1
ATOM 648 C C . ILE A 1 88 ? 2.648 8.098 6.428 1.00 91.56 88 ILE A C 1
ATOM 650 O O . ILE A 1 88 ? 1.490 7.693 6.506 1.00 91.56 88 ILE A O 1
ATOM 654 N N . GLN A 1 89 ? 3.326 8.524 7.495 1.00 92.12 89 GLN A N 1
ATOM 655 C CA . GLN A 1 89 ? 2.767 8.508 8.844 1.00 92.12 89 GLN A CA 1
ATOM 656 C C . GLN A 1 89 ? 1.481 9.336 8.921 1.00 92.12 89 GLN A C 1
ATOM 658 O O . GLN A 1 89 ? 0.476 8.874 9.461 1.00 92.12 89 GLN A O 1
ATOM 663 N N . SER A 1 90 ? 1.498 10.538 8.344 1.00 92.12 90 SER A N 1
ATOM 664 C CA . SER A 1 90 ? 0.337 11.429 8.315 1.00 92.12 90 SER A CA 1
ATOM 665 C C . SER A 1 90 ? -0.833 10.820 7.540 1.00 92.12 90 SER A C 1
ATOM 667 O O . SER A 1 90 ? -1.964 10.843 8.027 1.00 92.12 90 SER A O 1
ATOM 669 N N . ALA A 1 91 ? -0.568 10.214 6.377 1.00 91.38 91 ALA A N 1
ATOM 670 C CA . ALA A 1 91 ? -1.582 9.538 5.569 1.00 91.38 91 ALA A CA 1
ATOM 671 C C . ALA A 1 91 ? -2.205 8.340 6.301 1.00 91.38 91 ALA A C 1
ATOM 673 O O . ALA A 1 91 ? -3.426 8.224 6.378 1.00 91.38 91 ALA A O 1
ATOM 674 N N . VAL A 1 92 ? -1.375 7.478 6.895 1.00 90.81 92 VAL A N 1
ATOM 675 C CA . VAL A 1 92 ? -1.842 6.310 7.656 1.00 90.81 92 VAL A CA 1
ATOM 676 C C . VAL A 1 92 ? -2.690 6.747 8.851 1.00 90.81 92 VAL A C 1
ATOM 678 O O . VAL A 1 92 ? -3.764 6.195 9.074 1.00 90.81 92 VAL A O 1
ATOM 681 N N . LEU A 1 93 ? -2.261 7.771 9.597 1.00 90.62 93 LEU A N 1
ATOM 682 C CA . LEU A 1 93 ? -3.036 8.304 10.721 1.00 90.62 93 LEU A CA 1
ATOM 683 C C . LEU A 1 93 ? -4.385 8.876 10.279 1.00 90.62 93 LEU A C 1
ATOM 685 O O . LEU A 1 93 ? -5.381 8.662 10.970 1.00 90.62 93 LEU A O 1
ATOM 689 N N . ALA A 1 94 ? -4.430 9.588 9.151 1.00 88.88 94 ALA A N 1
ATOM 690 C CA . ALA A 1 94 ? -5.671 10.128 8.608 1.00 88.88 94 ALA A CA 1
ATOM 691 C C . ALA A 1 94 ? -6.645 9.011 8.211 1.00 88.88 94 ALA A C 1
ATOM 693 O O . ALA A 1 94 ? -7.813 9.069 8.585 1.00 88.88 94 ALA A O 1
ATOM 694 N N . LEU A 1 95 ? -6.165 7.960 7.542 1.00 87.56 95 LEU A N 1
ATOM 695 C CA . LEU A 1 95 ? -6.994 6.823 7.128 1.00 87.56 95 LEU A CA 1
ATOM 696 C C . LEU A 1 95 ? -7.493 5.994 8.319 1.00 87.56 95 LEU A C 1
ATOM 698 O O . LEU A 1 95 ? -8.659 5.603 8.353 1.00 87.56 95 LEU A O 1
ATOM 702 N N . CYS A 1 96 ? -6.652 5.789 9.335 1.00 83.75 96 CYS A N 1
ATOM 703 C CA . CYS A 1 96 ? -7.048 5.108 10.568 1.00 83.75 96 CYS A CA 1
ATOM 704 C C . CYS A 1 96 ? -8.088 5.895 11.381 1.00 83.75 96 CYS A C 1
ATOM 706 O O . CYS A 1 96 ? -8.906 5.288 12.066 1.00 83.75 96 CYS A O 1
ATOM 708 N N . LYS A 1 97 ? -8.060 7.235 11.334 1.00 78.88 97 LYS A N 1
ATOM 709 C CA . LYS A 1 97 ? -9.023 8.096 12.045 1.00 78.88 97 LYS A CA 1
ATOM 710 C C . LYS A 1 97 ? -10.299 8.357 11.236 1.00 78.88 97 LYS A C 1
ATOM 712 O O . LYS A 1 97 ? -11.369 8.458 11.821 1.00 78.88 97 LYS A O 1
ATOM 717 N N . GLY A 1 98 ? -10.192 8.452 9.911 1.00 59.38 98 GLY A N 1
ATOM 718 C CA . GLY A 1 98 ? -11.277 8.848 9.009 1.00 59.38 98 GLY A CA 1
ATOM 719 C C . GLY A 1 98 ? -12.365 7.790 8.812 1.00 59.38 98 GLY A C 1
ATOM 720 O O . GLY A 1 98 ? -13.532 8.157 8.697 1.00 59.38 98 GLY A O 1
ATOM 721 N N . LYS A 1 99 ? -12.036 6.487 8.884 1.00 50.69 99 LYS A N 1
ATOM 722 C CA . LYS A 1 99 ? -13.041 5.399 8.833 1.00 50.69 99 LYS A CA 1
ATOM 723 C C . LYS A 1 99 ? -13.896 5.272 10.116 1.00 50.69 99 LYS A C 1
ATOM 725 O O . LYS A 1 99 ? -14.780 4.425 10.166 1.00 50.69 99 LYS A O 1
ATOM 730 N N . ALA A 1 100 ? -13.677 6.106 11.140 1.00 41.84 100 ALA A N 1
ATOM 731 C CA . ALA A 1 100 ? -14.521 6.165 12.344 1.00 41.84 100 ALA A CA 1
ATOM 732 C C . ALA A 1 100 ? -15.658 7.211 12.265 1.00 41.84 100 ALA A C 1
ATOM 734 O O . ALA A 1 100 ? -16.465 7.294 13.186 1.00 41.84 100 ALA A O 1
ATOM 735 N N . THR A 1 101 ? -15.736 8.006 11.190 1.00 35.41 101 THR A N 1
ATOM 736 C CA . THR A 1 101 ? -16.626 9.186 11.090 1.00 35.41 101 THR A CA 1
ATOM 737 C C . THR A 1 101 ? -17.657 9.132 9.956 1.00 35.41 101 THR A C 1
ATOM 739 O O . THR A 1 101 ? -18.093 10.175 9.487 1.00 35.41 101 THR A O 1
ATOM 742 N N . GLU A 1 102 ? -18.102 7.944 9.535 1.00 39.97 102 GLU A N 1
ATOM 743 C CA . GLU A 1 102 ? -19.207 7.814 8.561 1.00 39.97 102 GLU A CA 1
ATOM 744 C C . GLU A 1 102 ? -20.493 7.192 9.130 1.00 39.97 102 GLU A C 1
ATOM 746 O O . GLU A 1 102 ? -21.275 6.611 8.385 1.00 39.97 102 GLU A O 1
ATOM 751 N N . HIS A 1 103 ? -20.771 7.351 10.429 1.00 33.03 103 HIS A N 1
ATOM 752 C CA . HIS A 1 103 ? -22.128 7.201 10.978 1.00 33.03 103 HIS A CA 1
ATOM 753 C C . HIS A 1 103 ? -22.492 8.443 11.800 1.00 33.03 103 HIS A C 1
ATOM 755 O O . HIS A 1 103 ? -22.209 8.520 12.996 1.00 33.03 103 HIS A O 1
ATOM 761 N N . GLY A 1 104 ? -23.105 9.412 11.122 1.00 32.06 104 GLY A N 1
ATOM 762 C CA . GLY A 1 104 ? -23.851 10.527 11.699 1.00 32.06 104 GLY A CA 1
ATOM 763 C C . GLY A 1 104 ? -25.143 10.699 10.924 1.00 32.06 104 GLY A C 1
ATOM 764 O O . GLY A 1 104 ? -25.048 10.739 9.678 1.00 32.06 104 GLY A O 1
#

Foldseek 3Di:
DPPPPPPPCPVVVVLLVCLLPDQAAEEEQEDDLDRDPVRVVSLVSNLVSVHAYEYEYEPPDDDPPVSVVSHPHYHYDDPDVVVVVVVVVVSSVCSSPVVVPPDD

pLDDT: mean 78.73, std 15.97, range [32.06, 93.38]

Radius of gyration: 16.39 Å; chains: 1; bounding box: 38×55×30 Å

Secondary structure (DSSP, 8-state):
-------S--HHHHHHHHHHH-SSEEEEE-SSSS--HHHHHHHHHHHHTT--EEEEE-TT----HHHHTT-SEEEE--S-HHHHHHHHHHHHHHHHHHTT----